Protein AF-A0A4V1M9E0-F1 (afdb_monomer_lite)

pLDDT: mean 76.16, std 13.03, range [47.25, 93.12]

Secondary structure (DSSP, 8-state):
-HHHHHHHHTTHHHHHHTT-S-HHHHHHHHHHHHH-HHHHHHHHHHHHHS--TTSTT-PPPPPPHHHHHHHHHHHHHHHHHHHHHHHHHHHHT----------SSSSHHHHHHHHHHHHHHHHHHHHHHHHHHH-

Organism: NCBI:txid2508721

Foldseek 3Di:
DPPLVVCVVVCVLLCQLVVNDDPVSNVVVVVVVVVDVVSVVVNVVSNVPPPPVQPVVPPDPPQDPVNVVVVVVVVVVVVVVVVVVVVVVVVVVPDPDDDDPDDDPPPCPVVVVVVVVVVVVVVVVVVVVVVVVVD

Structure (mmCIF, N/CA/C/O backbone):
data_AF-A0A4V1M9E0-F1
#
_entry.id   AF-A0A4V1M9E0-F1
#
loop_
_atom_site.group_PDB
_atom_site.id
_atom_site.type_symbol
_atom_site.label_atom_id
_atom_site.label_alt_id
_atom_site.label_comp_id
_atom_site.label_asym_id
_atom_site.label_entity_id
_atom_site.label_seq_id
_atom_site.pdbx_PDB_ins_code
_atom_site.Cartn_x
_atom_site.Cartn_y
_atom_site.Cartn_z
_atom_site.occupancy
_atom_site.B_iso_or_equiv
_atom_site.auth_seq_id
_atom_site.auth_comp_id
_atom_site.auth_asym_id
_atom_site.auth_atom_id
_atom_site.pdbx_PDB_model_num
ATOM 1 N N . MET A 1 1 ? -12.659 5.427 32.801 1.00 52.22 1 MET A N 1
ATOM 2 C CA . MET A 1 1 ? -11.343 5.520 32.139 1.00 52.22 1 MET A CA 1
ATOM 3 C C . MET A 1 1 ? -10.657 4.151 32.011 1.00 52.22 1 MET A C 1
ATOM 5 O O . MET A 1 1 ? -9.780 4.030 31.177 1.00 52.22 1 MET A O 1
ATOM 9 N N . ASP A 1 2 ? -11.107 3.087 32.696 1.00 66.25 2 ASP A N 1
ATOM 10 C CA . ASP A 1 2 ? -10.335 1.825 32.772 1.00 66.25 2 ASP A CA 1
ATOM 11 C C . ASP A 1 2 ? -10.546 0.795 31.647 1.00 66.25 2 ASP A C 1
ATOM 13 O O . ASP A 1 2 ? -9.710 -0.083 31.450 1.00 66.25 2 ASP A O 1
ATOM 17 N N . ARG A 1 3 ? -11.649 0.864 30.886 1.00 70.12 3 ARG A N 1
ATOM 18 C CA . ARG A 1 3 ? -11.936 -0.158 29.858 1.00 70.12 3 ARG A CA 1
ATOM 19 C C . ARG A 1 3 ? -11.031 -0.056 28.632 1.00 70.12 3 ARG A C 1
ATOM 21 O O . ARG A 1 3 ? -10.609 -1.087 28.133 1.00 70.12 3 ARG A O 1
ATOM 28 N N . LEU A 1 4 ? -10.716 1.152 28.163 1.00 75.56 4 LEU A N 1
ATOM 29 C CA . LEU A 1 4 ? -9.855 1.335 26.988 1.00 75.56 4 LEU A CA 1
ATOM 30 C C . LEU A 1 4 ? -8.449 0.779 27.251 1.00 75.56 4 LEU A C 1
ATOM 32 O O . LEU A 1 4 ? -7.959 -0.036 26.478 1.00 75.56 4 LEU A O 1
ATOM 36 N N . GLN A 1 5 ? -7.865 1.117 28.403 1.00 76.12 5 GLN A N 1
ATOM 37 C CA . GLN A 1 5 ? -6.551 0.617 28.805 1.00 76.12 5 GLN A CA 1
ATOM 38 C C . GLN A 1 5 ? -6.514 -0.910 28.925 1.00 76.12 5 GLN A C 1
ATOM 40 O O . GLN A 1 5 ? -5.534 -1.536 28.536 1.00 76.12 5 GLN A O 1
ATOM 45 N N . HIS A 1 6 ? -7.588 -1.523 29.432 1.00 81.69 6 HIS A N 1
ATOM 46 C CA . HIS A 1 6 ? -7.692 -2.979 29.481 1.00 81.69 6 HIS A CA 1
ATOM 47 C C . HIS A 1 6 ? -7.687 -3.591 28.076 1.00 81.69 6 HIS A C 1
ATOM 49 O O . HIS A 1 6 ? -7.036 -4.607 27.859 1.00 81.69 6 HIS A O 1
ATOM 55 N N . TYR A 1 7 ? -8.404 -2.993 27.124 1.00 75.94 7 TYR A N 1
ATOM 56 C CA . TYR A 1 7 ? -8.460 -3.501 25.754 1.00 75.94 7 TYR A CA 1
ATOM 57 C C . TYR A 1 7 ? -7.122 -3.358 25.026 1.00 75.94 7 TYR A C 1
ATOM 59 O O . TYR A 1 7 ? -6.689 -4.322 24.396 1.00 75.94 7 TYR A O 1
ATOM 67 N N . ILE A 1 8 ? -6.439 -2.223 25.206 1.00 74.44 8 ILE A N 1
ATOM 68 C CA . ILE A 1 8 ? -5.065 -2.011 24.730 1.00 74.44 8 ILE A CA 1
ATOM 69 C C . ILE A 1 8 ? -4.141 -3.091 25.315 1.00 74.44 8 ILE A C 1
ATOM 71 O O . ILE A 1 8 ? -3.496 -3.831 24.585 1.00 74.44 8 ILE A O 1
ATOM 75 N N . ASN A 1 9 ? -4.149 -3.274 26.638 1.00 76.69 9 ASN A N 1
ATOM 76 C CA . ASN A 1 9 ? -3.274 -4.249 27.298 1.00 76.69 9 ASN A CA 1
ATOM 77 C C . ASN A 1 9 ? -3.615 -5.712 26.961 1.00 76.69 9 ASN A C 1
ATOM 79 O O . ASN A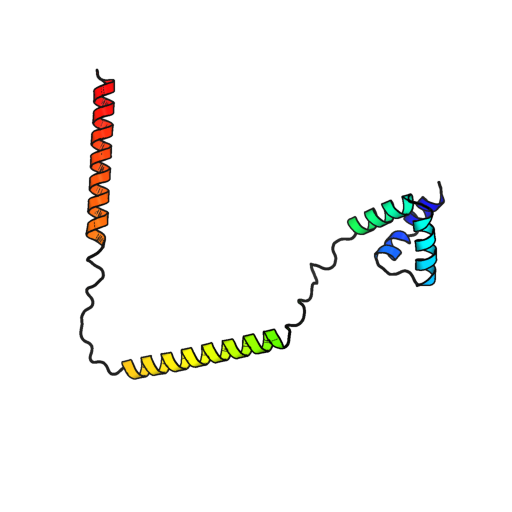 1 9 ? -2.770 -6.590 27.116 1.00 76.69 9 ASN A O 1
ATOM 83 N N . SER A 1 10 ? -4.853 -5.991 26.546 1.00 82.12 10 SER A N 1
ATOM 84 C CA . SER A 1 10 ? -5.308 -7.344 26.206 1.00 82.12 10 SER A CA 1
ATOM 85 C C . SER A 1 10 ? -4.916 -7.804 24.801 1.00 82.12 10 SER A C 1
ATOM 87 O O . SER A 1 10 ? -5.095 -8.980 24.489 1.00 82.12 10 SER A O 1
ATOM 89 N N . GLY A 1 11 ? -4.404 -6.911 23.948 1.00 81.50 11 GLY A N 1
ATOM 90 C CA . GLY A 1 11 ? -4.040 -7.247 22.570 1.00 81.50 11 GLY A CA 1
ATOM 91 C C . GLY A 1 11 ? -5.234 -7.389 21.613 1.00 81.50 11 GLY A C 1
ATOM 92 O O . GLY A 1 11 ? -5.077 -7.844 20.480 1.00 81.50 11 GLY A O 1
ATOM 93 N N . VAL A 1 12 ? -6.453 -7.069 22.065 1.00 87.19 12 VAL A N 1
ATOM 94 C CA . VAL A 1 12 ? -7.685 -7.240 21.273 1.00 87.19 12 VAL A CA 1
ATOM 95 C C . VAL A 1 12 ? -7.718 -6.274 20.087 1.00 87.19 12 VAL A C 1
ATOM 97 O O . VAL A 1 12 ? -8.240 -6.621 19.030 1.00 87.19 12 VAL A O 1
ATOM 100 N N . ILE A 1 13 ? -7.128 -5.085 20.238 1.00 86.88 13 ILE A N 1
ATOM 101 C CA . ILE A 1 13 ? -7.056 -4.069 19.181 1.00 86.88 13 ILE A CA 1
ATOM 102 C C . ILE A 1 13 ? -6.183 -4.579 18.028 1.00 86.88 13 ILE A C 1
ATOM 104 O O . ILE A 1 13 ? -6.576 -4.516 16.867 1.00 86.88 13 ILE A O 1
ATOM 108 N N . GLU A 1 14 ? -5.037 -5.166 18.344 1.00 87.44 14 GLU A N 1
ATOM 109 C CA . GLU A 1 14 ? -4.090 -5.738 17.394 1.00 87.44 14 GLU A CA 1
ATOM 110 C C . GLU A 1 14 ? -4.681 -6.969 16.705 1.00 87.44 14 GLU A C 1
ATOM 112 O O . GLU A 1 14 ? -4.591 -7.101 15.486 1.00 87.44 14 GLU A O 1
ATOM 117 N N . GLN A 1 15 ? -5.353 -7.844 17.461 1.00 87.94 15 GLN A N 1
ATOM 118 C CA . GLN A 1 15 ? -6.066 -8.994 16.897 1.00 87.94 15 GLN A CA 1
ATOM 119 C C . GLN A 1 15 ? -7.192 -8.566 15.954 1.00 87.94 15 GLN A C 1
ATOM 121 O O . GLN A 1 15 ? -7.390 -9.201 14.918 1.00 87.94 15 GLN A O 1
ATOM 126 N N . TYR A 1 16 ? -7.913 -7.491 16.283 1.00 89.12 16 TYR A N 1
ATOM 127 C CA . TYR A 1 16 ? -8.939 -6.924 15.412 1.00 89.12 16 TYR A CA 1
ATOM 128 C C . TYR A 1 16 ? -8.334 -6.411 14.104 1.00 89.12 16 TYR A C 1
ATOM 130 O O . TYR A 1 16 ? -8.826 -6.756 13.030 1.00 89.12 16 TYR A O 1
ATOM 138 N N . VAL A 1 17 ? -7.242 -5.642 14.173 1.00 87.62 17 VAL A N 1
ATOM 139 C CA . VAL A 1 17 ? -6.585 -5.099 12.974 1.00 87.62 17 VAL A CA 1
ATOM 140 C C . VAL A 1 17 ? -5.999 -6.205 12.092 1.00 87.62 17 VAL A C 1
ATOM 142 O O . VAL A 1 17 ? -6.094 -6.131 10.870 1.00 87.62 17 VAL A O 1
ATOM 145 N N . LEU A 1 18 ? -5.445 -7.254 12.697 1.00 85.31 18 LEU A N 1
ATOM 146 C CA . LEU A 1 18 ? -4.917 -8.418 11.983 1.00 85.31 18 LEU A CA 1
ATOM 147 C C . LEU A 1 18 ? -6.009 -9.367 11.455 1.00 85.31 18 LEU A C 1
ATOM 149 O O . LEU A 1 18 ? -5.686 -10.344 10.783 1.00 85.31 18 LEU A O 1
ATOM 153 N N . GLY A 1 19 ? -7.288 -9.117 11.759 1.00 86.25 19 GLY A N 1
ATOM 154 C CA . GLY A 1 19 ? -8.395 -9.983 11.347 1.00 86.25 19 GLY A CA 1
ATOM 155 C C . GLY A 1 19 ? -8.396 -11.356 12.029 1.00 86.25 19 GLY A C 1
ATOM 156 O O . GLY A 1 19 ? -8.891 -12.323 11.457 1.00 86.25 19 GLY A O 1
ATOM 157 N N . LEU A 1 20 ? -7.828 -11.453 13.234 1.00 88.00 20 LEU A N 1
ATOM 158 C CA . LEU A 1 20 ? -7.689 -12.698 14.003 1.00 88.00 20 LEU A CA 1
ATOM 159 C C . LEU A 1 20 ? -8.838 -12.939 14.991 1.00 88.00 20 LEU A C 1
ATOM 161 O O . LEU A 1 20 ? -8.923 -14.017 15.580 1.00 88.00 20 LEU A O 1
ATOM 165 N N . LEU A 1 21 ? -9.709 -11.947 15.196 1.00 89.81 21 LEU A N 1
ATOM 166 C CA . LEU A 1 21 ? -10.904 -12.114 16.020 1.00 89.81 21 LEU A CA 1
ATOM 167 C C . LEU A 1 21 ? -11.918 -13.030 15.335 1.00 89.81 21 LEU A C 1
ATOM 169 O O . LEU A 1 21 ? -12.104 -12.983 14.120 1.00 89.81 21 LEU A O 1
ATOM 173 N N . ASN A 1 22 ? -12.616 -13.830 16.137 1.00 90.00 22 ASN A N 1
ATOM 174 C CA . ASN A 1 22 ? -13.770 -14.582 15.653 1.00 90.00 22 ASN A CA 1
ATOM 175 C C . ASN A 1 22 ? -14.977 -13.654 15.412 1.00 90.00 22 ASN A C 1
ATOM 177 O O . ASN A 1 22 ? -15.020 -12.529 15.914 1.00 90.00 22 ASN A O 1
ATOM 181 N N . ASP A 1 23 ? -15.973 -14.134 14.663 1.00 90.69 23 ASP A N 1
ATOM 182 C CA . ASP A 1 23 ? -17.115 -13.316 14.223 1.00 90.69 23 ASP A CA 1
ATOM 183 C C . ASP A 1 23 ? -17.870 -12.657 15.391 1.00 90.69 23 ASP A C 1
ATOM 185 O O . ASP A 1 23 ? -18.222 -11.479 15.325 1.00 90.69 23 ASP A O 1
ATOM 189 N N . ASN A 1 24 ? -18.044 -13.383 16.499 1.00 89.25 24 ASN A N 1
ATOM 190 C CA . ASN A 1 24 ? -18.732 -12.875 17.687 1.00 89.25 24 ASN A CA 1
ATOM 191 C C . ASN A 1 24 ? -17.938 -11.758 18.388 1.00 89.25 24 ASN A C 1
ATOM 193 O O . ASN A 1 24 ? -18.503 -10.722 18.732 1.00 89.25 24 ASN A O 1
ATOM 197 N N . GLN A 1 25 ? -16.627 -11.943 18.581 1.00 87.19 25 GLN A N 1
ATOM 198 C CA . GLN A 1 25 ? -15.751 -10.933 19.189 1.00 87.19 25 GLN A CA 1
ATOM 199 C C . GLN A 1 25 ? -15.619 -9.698 18.306 1.00 87.19 25 GLN A C 1
ATOM 201 O O . GLN A 1 25 ? -15.586 -8.576 18.805 1.00 87.19 25 GLN A O 1
ATOM 206 N N . LYS A 1 26 ? -15.557 -9.902 16.989 1.00 90.56 26 LYS A N 1
ATOM 207 C CA . LYS A 1 26 ? -15.511 -8.818 16.017 1.00 90.56 26 LYS A CA 1
ATOM 208 C C . LYS A 1 26 ? -16.765 -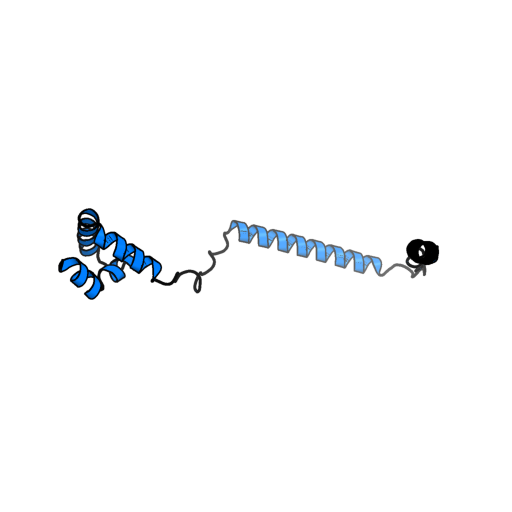7.952 16.114 1.00 90.56 26 LYS A C 1
ATOM 210 O O . LYS A 1 26 ? -16.641 -6.738 16.220 1.00 90.56 26 LYS A O 1
ATOM 215 N N . GLN A 1 27 ? -17.946 -8.566 16.148 1.00 90.88 27 GLN A N 1
ATOM 216 C CA . GLN A 1 27 ? -19.206 -7.835 16.263 1.00 90.88 27 GLN A CA 1
ATOM 217 C C . GLN A 1 27 ? -19.299 -7.047 17.582 1.00 90.88 27 GLN A C 1
ATOM 219 O O . GLN A 1 27 ? -19.662 -5.871 17.574 1.00 90.88 27 GLN A O 1
ATOM 224 N N . GLU A 1 28 ? -18.909 -7.651 18.709 1.00 88.44 28 GLU A N 1
ATOM 225 C CA . GLU A 1 28 ? -18.867 -6.962 20.008 1.00 88.44 28 GLU A CA 1
ATOM 226 C C . GLU A 1 28 ? -17.898 -5.766 19.990 1.00 88.44 28 GLU A C 1
ATOM 228 O O . GLU A 1 28 ? -18.209 -4.682 20.493 1.00 88.44 28 GLU A O 1
ATOM 233 N N . PHE A 1 29 ? -16.731 -5.933 19.365 1.00 88.06 29 PHE A N 1
ATOM 234 C CA . PHE A 1 29 ? -15.735 -4.875 19.254 1.00 88.06 29 PHE A CA 1
ATOM 235 C C . PHE A 1 29 ? -16.169 -3.747 18.303 1.00 88.06 29 PHE A C 1
ATOM 237 O O . PHE A 1 29 ? -15.938 -2.572 18.587 1.00 88.06 29 PHE A O 1
ATOM 244 N N . GLU A 1 30 ? -16.872 -4.063 17.216 1.00 89.50 30 GLU A N 1
ATOM 245 C CA . GLU A 1 30 ? -17.469 -3.069 16.315 1.00 89.50 30 GLU A CA 1
ATOM 246 C C . GLU A 1 30 ? -18.556 -2.233 17.011 1.00 89.50 30 GLU A C 1
ATOM 248 O O . GLU A 1 30 ? -18.609 -1.010 16.843 1.00 89.50 30 GLU A O 1
ATOM 253 N N . GLU A 1 31 ? -19.377 -2.847 17.868 1.00 88.56 31 GLU A N 1
ATOM 254 C CA . GLU A 1 31 ? -20.328 -2.111 18.708 1.00 88.56 31 GLU A CA 1
ATOM 255 C C . GLU A 1 31 ? -19.627 -1.174 19.705 1.00 88.56 31 GLU A C 1
ATOM 257 O O . GLU A 1 31 ? -20.101 -0.061 19.963 1.00 88.56 31 GLU A O 1
ATOM 262 N N . LEU A 1 32 ? -18.482 -1.591 20.253 1.00 85.12 32 LEU A N 1
ATOM 263 C CA . LEU A 1 32 ? -17.653 -0.754 21.125 1.00 85.12 32 LEU A CA 1
ATOM 264 C C . LEU A 1 32 ? -17.038 0.429 20.365 1.00 85.12 32 LEU A C 1
ATOM 266 O O . LEU A 1 32 ? -17.057 1.553 20.877 1.00 85.12 32 LEU A O 1
ATOM 270 N N . LEU A 1 33 ? -16.574 0.208 19.132 1.00 86.75 33 LEU A N 1
ATOM 271 C CA . LEU A 1 33 ? -16.047 1.253 18.248 1.00 86.75 33 LEU A CA 1
ATOM 272 C C . LEU A 1 33 ? -17.100 2.315 17.903 1.00 86.75 33 LEU A C 1
ATOM 274 O O . LEU A 1 33 ? -16.781 3.503 17.853 1.00 86.75 33 LEU A O 1
ATOM 278 N N . LEU A 1 34 ? -18.360 1.912 17.708 1.00 86.25 34 LEU A N 1
ATOM 279 C CA . LEU A 1 34 ? -19.475 2.834 17.458 1.00 86.25 34 LEU A CA 1
ATOM 280 C C . LEU A 1 34 ? -19.789 3.725 18.667 1.00 86.25 34 LEU A C 1
ATOM 282 O O . LEU A 1 34 ? -20.205 4.872 18.504 1.00 86.25 34 LEU A O 1
ATOM 286 N N . ARG A 1 35 ? -19.611 3.202 19.884 1.00 84.75 35 ARG A N 1
ATOM 287 C CA . ARG A 1 35 ? -19.968 3.900 21.129 1.00 84.75 35 ARG A CA 1
ATOM 288 C C . ARG A 1 35 ? 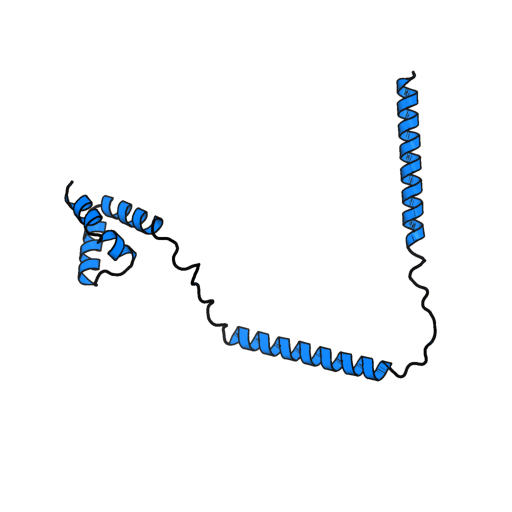-18.843 4.756 21.696 1.00 84.75 35 ARG A C 1
ATOM 290 O O . ARG A 1 35 ? -19.126 5.672 22.467 1.00 84.75 35 ARG A O 1
ATOM 297 N N . SER A 1 36 ? -17.585 4.455 21.375 1.00 81.69 36 SER A N 1
ATOM 298 C CA . SER A 1 36 ? -16.436 5.120 21.985 1.00 81.69 36 SER A CA 1
ATOM 299 C C . SER A 1 36 ? -15.383 5.518 20.945 1.00 81.69 36 SER A C 1
ATOM 301 O O . SER A 1 36 ? -14.650 4.661 20.449 1.00 81.69 36 SER A O 1
ATOM 303 N N . PRO A 1 37 ? -15.243 6.824 20.644 1.00 79.06 37 PRO A N 1
ATOM 304 C CA . PRO A 1 37 ? -14.304 7.291 19.625 1.00 79.06 37 PRO A CA 1
ATOM 305 C C . PRO A 1 37 ? -12.834 7.013 19.978 1.00 79.06 37 PRO A C 1
ATOM 307 O O . PRO A 1 37 ? -12.026 6.867 19.068 1.00 79.06 37 PRO A O 1
ATOM 310 N N . GLY A 1 38 ? -12.487 6.864 21.265 1.00 82.94 38 GLY A N 1
ATOM 311 C CA . GLY A 1 38 ? -11.112 6.572 21.696 1.00 82.94 38 GLY A CA 1
ATOM 312 C C . GLY A 1 38 ? -10.584 5.218 21.207 1.00 82.94 38 GLY A C 1
ATOM 313 O O . GLY A 1 38 ? -9.408 5.094 20.892 1.00 82.94 38 GLY A O 1
ATOM 314 N N . PHE A 1 39 ? -11.455 4.219 21.038 1.00 83.44 39 PHE A N 1
ATOM 315 C CA . PHE A 1 39 ? -11.054 2.934 20.454 1.00 83.44 39 PHE A CA 1
ATOM 316 C C . PHE A 1 39 ? -10.709 3.056 18.968 1.00 83.44 39 PHE A C 1
ATOM 318 O O . PHE A 1 39 ? -9.872 2.316 18.462 1.00 83.44 39 PHE A O 1
ATOM 325 N N . ARG A 1 40 ? -11.341 3.996 18.260 1.00 84.31 40 ARG A N 1
ATOM 326 C CA . ARG A 1 40 ? -11.093 4.220 16.834 1.00 84.31 40 ARG A CA 1
ATOM 327 C C . ARG A 1 40 ? -9.706 4.798 16.588 1.00 84.31 40 ARG A C 1
ATOM 329 O O . ARG A 1 40 ? -9.063 4.430 15.611 1.00 84.31 40 ARG A O 1
ATOM 336 N N . GLU A 1 41 ? -9.273 5.698 17.463 1.00 86.31 41 GLU A N 1
ATOM 337 C CA . GLU A 1 41 ? -7.944 6.300 17.409 1.00 86.31 41 GLU A CA 1
ATOM 338 C C . GLU A 1 41 ? -6.861 5.243 17.649 1.00 86.31 41 GLU A C 1
ATOM 340 O O . GLU A 1 41 ? -5.950 5.117 16.839 1.00 86.31 41 GLU A O 1
ATOM 345 N N . GLU A 1 42 ? -7.032 4.388 18.659 1.00 85.38 42 GLU A N 1
ATOM 346 C CA . GLU A 1 42 ? -6.108 3.278 18.927 1.00 85.38 42 GLU A CA 1
ATOM 347 C C . GLU A 1 42 ? -6.064 2.246 17.794 1.00 85.38 42 GLU A C 1
ATOM 349 O O . GLU A 1 42 ? -4.992 1.794 17.401 1.00 85.38 42 GLU A O 1
ATOM 354 N N . VAL A 1 43 ? -7.211 1.913 17.191 1.00 87.75 43 VAL A N 1
ATOM 355 C CA . VAL A 1 43 ? -7.261 1.042 16.003 1.00 87.75 43 VAL A CA 1
ATOM 356 C C . VAL A 1 43 ? -6.487 1.648 14.826 1.00 87.75 43 VAL A C 1
ATOM 358 O O . VAL A 1 43 ? -5.809 0.921 14.099 1.00 87.75 43 VAL A O 1
ATOM 361 N N . LEU A 1 44 ? -6.572 2.966 14.626 1.00 86.62 44 LEU A N 1
ATOM 362 C CA . LEU A 1 44 ? -5.821 3.665 13.582 1.00 86.62 44 LEU A CA 1
ATOM 363 C C . LEU A 1 44 ? -4.313 3.636 13.872 1.00 86.62 44 LEU A C 1
ATOM 365 O O . LEU A 1 44 ? -3.519 3.372 12.971 1.00 86.62 44 LEU A O 1
ATOM 369 N N . MET A 1 45 ? -3.919 3.872 15.125 1.00 85.81 45 MET A N 1
ATOM 370 C CA . MET A 1 45 ? -2.517 3.812 15.546 1.00 85.81 45 MET A CA 1
ATOM 371 C C . MET A 1 45 ? -1.944 2.405 15.377 1.00 85.81 45 MET A C 1
ATOM 373 O O . MET A 1 45 ? -0.857 2.250 14.826 1.00 85.81 45 MET A O 1
ATOM 377 N N . ALA A 1 46 ? -2.702 1.374 15.753 1.00 84.62 46 ALA A N 1
ATOM 378 C CA . ALA A 1 46 ? -2.316 -0.016 15.543 1.00 84.62 46 ALA A CA 1
ATOM 379 C C . ALA A 1 46 ? -2.132 -0.344 14.048 1.00 84.62 46 ALA A C 1
ATOM 381 O O . ALA A 1 46 ? -1.139 -0.968 13.685 1.00 84.62 46 ALA A O 1
ATOM 382 N N . GLN A 1 47 ? -3.021 0.133 13.165 1.00 83.25 47 GLN A N 1
ATOM 383 C CA . GLN A 1 47 ? -2.873 -0.017 11.707 1.00 83.25 47 GLN A CA 1
ATOM 384 C C . GLN A 1 47 ? -1.620 0.666 11.148 1.00 83.25 47 GLN A C 1
ATOM 386 O O . GLN A 1 47 ? -1.000 0.134 10.234 1.00 83.25 47 GLN A O 1
ATOM 391 N N . LEU A 1 48 ? -1.254 1.834 11.681 1.00 80.75 48 LEU A N 1
ATOM 392 C CA . LEU A 1 48 ? -0.066 2.585 11.261 1.00 80.75 48 LEU A CA 1
ATOM 393 C C . LEU A 1 48 ? 1.241 1.944 11.745 1.00 80.75 48 LEU A C 1
ATOM 395 O O . LEU A 1 48 ? 2.261 2.043 11.066 1.00 80.75 48 LEU A O 1
ATOM 399 N N . LEU A 1 49 ? 1.220 1.330 12.930 1.00 80.62 49 LEU A N 1
ATOM 400 C CA . LEU A 1 49 ? 2.370 0.642 13.522 1.00 80.62 49 LEU A CA 1
ATOM 401 C C . LEU A 1 49 ? 2.606 -0.740 12.917 1.00 80.62 49 LEU A C 1
ATOM 403 O O . LEU A 1 49 ? 3.736 -1.232 12.935 1.00 80.62 49 LEU A O 1
ATOM 407 N N . LEU A 1 50 ? 1.556 -1.368 12.389 1.00 71.06 50 LEU A N 1
ATOM 408 C CA . LEU A 1 50 ? 1.700 -2.584 11.612 1.00 71.06 50 LEU A CA 1
ATOM 409 C C . LEU A 1 50 ? 2.522 -2.258 10.361 1.00 71.06 50 LEU A C 1
ATOM 411 O O . LEU A 1 50 ? 2.125 -1.396 9.572 1.00 71.06 50 LEU A O 1
ATOM 415 N N . PRO A 1 51 ? 3.680 -2.917 10.167 1.00 64.56 51 PRO A N 1
ATOM 416 C CA . PRO A 1 51 ? 4.443 -2.728 8.948 1.00 64.56 51 PRO A CA 1
ATOM 417 C C . PRO A 1 51 ? 3.523 -3.042 7.761 1.00 64.56 51 PRO A C 1
ATOM 419 O O . PRO A 1 51 ? 2.677 -3.935 7.887 1.00 64.56 51 PRO A O 1
ATOM 422 N N . PRO A 1 52 ? 3.664 -2.355 6.613 1.00 61.69 52 PRO A N 1
ATOM 423 C CA . PRO A 1 52 ? 2.997 -2.745 5.377 1.00 61.69 52 PRO A CA 1
ATOM 424 C C . PRO A 1 52 ? 3.531 -4.125 4.962 1.00 61.69 52 PRO A C 1
ATOM 426 O O . PRO A 1 52 ? 4.425 -4.257 4.135 1.00 61.69 52 PRO A O 1
ATOM 429 N N . GLY A 1 53 ? 3.015 -5.178 5.595 1.00 55.53 53 GLY A N 1
ATOM 430 C CA . GLY A 1 53 ? 3.512 -6.550 5.527 1.00 55.53 53 GLY A CA 1
ATOM 431 C C . GLY A 1 53 ? 3.220 -7.245 4.202 1.00 55.53 53 GLY A C 1
ATOM 432 O O . GLY A 1 53 ? 3.359 -8.458 4.113 1.00 55.53 53 GLY A O 1
ATOM 433 N N . ALA A 1 54 ? 2.793 -6.500 3.185 1.00 54.38 54 ALA A N 1
ATOM 434 C CA . ALA A 1 54 ? 2.402 -7.044 1.895 1.00 54.38 54 ALA A CA 1
ATOM 435 C C . ALA A 1 54 ? 3.446 -6.807 0.800 1.00 54.38 54 ALA A C 1
ATOM 437 O O . ALA A 1 54 ? 3.493 -7.590 -0.139 1.00 54.38 54 ALA A O 1
ATOM 438 N N . THR A 1 55 ? 4.302 -5.786 0.906 1.00 54.16 55 THR A N 1
ATOM 439 C CA . THR A 1 55 ? 5.161 -5.407 -0.229 1.00 54.16 55 THR A CA 1
ATOM 440 C C . THR A 1 55 ? 6.400 -6.292 -0.364 1.00 54.16 55 THR A C 1
ATOM 442 O O . THR A 1 55 ? 6.871 -6.537 -1.468 1.00 54.16 55 THR A O 1
ATOM 445 N N . GLU A 1 56 ? 6.939 -6.801 0.747 1.00 58.19 56 GLU A N 1
ATOM 446 C CA . GLU A 1 56 ? 8.169 -7.613 0.728 1.00 58.19 56 GLU A CA 1
ATOM 447 C C . GLU A 1 56 ? 7.933 -9.058 0.246 1.00 58.19 56 GLU A C 1
ATOM 449 O O . GLU A 1 56 ? 8.856 -9.718 -0.226 1.00 58.19 56 GLU A O 1
ATOM 454 N N . TRP A 1 57 ? 6.683 -9.528 0.314 1.00 57.78 57 TRP A N 1
ATOM 455 C CA . TRP A 1 57 ? 6.252 -10.875 -0.085 1.00 57.78 57 TRP A CA 1
ATOM 456 C C . TRP A 1 57 ? 5.176 -10.838 -1.168 1.00 57.78 57 TRP A C 1
ATOM 458 O O . TRP A 1 57 ? 4.439 -11.810 -1.343 1.00 57.78 57 TRP A O 1
ATOM 468 N N . GLU A 1 58 ? 5.059 -9.711 -1.871 1.00 59.94 58 GLU A N 1
ATOM 469 C CA . GLU A 1 58 ? 4.080 -9.532 -2.931 1.00 59.94 58 GLU A CA 1
ATOM 470 C C . GLU A 1 58 ? 4.422 -10.507 -4.063 1.00 59.94 58 GLU A C 1
ATOM 472 O O . GLU A 1 58 ? 5.334 -10.295 -4.864 1.00 59.94 58 GLU A O 1
ATOM 477 N N . ILE A 1 59 ? 3.727 -11.646 -4.088 1.00 70.00 59 ILE A N 1
ATOM 478 C CA . ILE A 1 59 ? 3.798 -12.573 -5.210 1.00 70.00 59 ILE A CA 1
ATOM 479 C C . ILE A 1 59 ? 3.150 -11.821 -6.371 1.00 70.00 59 ILE A C 1
ATOM 481 O O . ILE A 1 59 ? 1.963 -11.492 -6.269 1.00 70.00 59 ILE A O 1
ATOM 485 N N . PRO A 1 60 ? 3.892 -11.516 -7.453 1.00 69.75 60 PRO A N 1
ATOM 486 C CA . PRO A 1 60 ? 3.311 -10.810 -8.578 1.00 69.75 60 PRO A CA 1
ATOM 487 C C . PRO A 1 60 ? 2.091 -11.597 -9.064 1.00 69.75 60 PRO A C 1
ATOM 489 O O . PRO A 1 60 ? 2.152 -12.835 -9.115 1.00 69.75 60 PRO A O 1
ATOM 492 N N . PRO A 1 61 ? 0.977 -10.915 -9.388 1.00 70.44 61 PRO A N 1
ATOM 493 C CA . PRO A 1 61 ? -0.213 -11.596 -9.860 1.00 70.44 61 PRO A CA 1
ATOM 494 C C . PRO A 1 61 ? 0.166 -12.486 -11.050 1.00 70.44 61 PRO A C 1
ATOM 496 O O . PRO A 1 61 ? 0.989 -12.084 -11.882 1.00 70.44 61 PRO A O 1
ATOM 499 N N . PRO A 1 62 ? -0.373 -13.715 -11.126 1.00 76.44 62 PRO A N 1
ATOM 500 C CA . PRO A 1 62 ? -0.073 -14.604 -12.234 1.00 76.44 62 PRO A CA 1
ATOM 501 C C . PRO A 1 62 ? -0.421 -13.895 -13.543 1.00 76.44 62 PRO A C 1
ATOM 503 O O . PRO A 1 62 ? -1.507 -13.329 -13.679 1.00 76.44 62 PRO A O 1
ATOM 506 N N . ILE A 1 63 ? 0.527 -13.923 -14.481 1.00 75.81 63 ILE A N 1
ATOM 507 C CA . ILE A 1 63 ? 0.395 -13.332 -15.815 1.00 75.81 63 ILE A CA 1
ATOM 508 C C . ILE A 1 63 ? -0.941 -13.788 -16.406 1.00 75.81 63 ILE A C 1
ATOM 510 O O . ILE A 1 63 ? -1.229 -14.990 -16.431 1.00 75.81 63 ILE A O 1
ATOM 514 N N . SER A 1 64 ? -1.766 -12.843 -16.857 1.00 78.00 64 SER A N 1
ATOM 515 C CA . SER A 1 64 ? -3.061 -13.183 -17.441 1.00 78.00 64 SER A CA 1
ATOM 516 C C . SER A 1 64 ? -2.865 -14.030 -18.705 1.00 78.00 64 SER A C 1
ATOM 518 O O . SER A 1 64 ? -1.845 -13.935 -19.395 1.00 78.00 64 SER A O 1
ATOM 520 N N . PHE A 1 65 ? -3.849 -14.866 -19.050 1.00 68.19 65 PHE A N 1
ATOM 521 C CA . PHE A 1 65 ? -3.804 -15.638 -20.300 1.00 68.19 65 PHE A CA 1
ATOM 522 C C . PHE A 1 65 ? -3.619 -14.738 -21.537 1.00 68.19 65 PHE A C 1
ATOM 524 O O . PHE A 1 65 ? -2.980 -15.147 -22.506 1.00 68.19 65 PHE A O 1
ATOM 531 N N . GLU A 1 66 ? -4.125 -13.503 -21.491 1.00 73.75 66 GLU A N 1
ATOM 532 C CA . GLU A 1 66 ? -3.962 -12.504 -22.552 1.00 73.75 66 GLU A CA 1
ATOM 533 C C . GLU A 1 66 ? -2.513 -12.010 -22.666 1.00 73.75 66 GLU A C 1
ATOM 535 O O . GLU A 1 66 ? -1.965 -11.989 -23.769 1.00 73.75 66 GLU A O 1
ATOM 540 N N . GLU A 1 67 ? -1.847 -11.700 -21.549 1.00 75.12 67 GLU A N 1
ATOM 541 C CA . GLU A 1 67 ? -0.420 -11.342 -21.557 1.00 75.12 67 GLU A CA 1
ATOM 542 C C . GLU A 1 67 ? 0.466 -12.510 -21.999 1.00 75.12 67 GLU A C 1
ATOM 544 O O . GLU A 1 67 ? 1.465 -12.308 -22.697 1.00 75.12 67 GLU A O 1
ATOM 549 N N . LEU A 1 68 ? 0.102 -13.742 -21.633 1.00 77.12 68 LEU A N 1
ATOM 550 C CA . LEU A 1 68 ? 0.829 -14.936 -22.055 1.00 77.12 68 LEU A CA 1
ATOM 551 C C . LEU A 1 68 ? 0.751 -15.124 -23.579 1.00 77.12 68 LEU A C 1
ATOM 553 O O . LEU A 1 68 ? 1.769 -15.390 -24.223 1.00 77.12 68 LEU A O 1
ATOM 557 N N . ASN A 1 69 ? -0.435 -14.934 -24.167 1.00 76.25 69 ASN A N 1
ATOM 558 C CA . ASN A 1 69 ? -0.626 -14.993 -25.616 1.00 76.25 69 ASN A CA 1
ATOM 559 C C . ASN A 1 69 ? 0.128 -13.873 -26.332 1.00 76.25 69 ASN A C 1
ATOM 561 O O . ASN A 1 69 ? 0.865 -14.153 -27.277 1.00 76.25 69 ASN A O 1
ATOM 565 N N . TYR A 1 70 ? 0.045 -12.638 -25.836 1.00 77.38 70 TYR A N 1
ATOM 566 C CA . TYR A 1 70 ? 0.784 -11.510 -26.405 1.00 77.38 70 TYR A CA 1
ATOM 567 C C . TYR A 1 70 ? 2.304 -11.749 -26.391 1.00 77.38 70 TYR A C 1
ATOM 569 O O . TYR A 1 70 ? 3.008 -11.496 -27.376 1.00 77.38 70 TYR A O 1
ATOM 577 N N . LYS A 1 71 ? 2.832 -12.311 -25.297 1.00 77.88 71 LYS A N 1
ATOM 578 C CA . LYS A 1 71 ? 4.254 -12.665 -25.172 1.00 77.88 71 LYS A CA 1
ATOM 579 C C . LYS A 1 71 ? 4.664 -13.795 -26.124 1.00 77.88 71 LYS A C 1
ATOM 581 O O . LYS A 1 71 ? 5.761 -13.771 -26.680 1.00 77.88 71 LYS A O 1
ATOM 586 N N . ASN A 1 72 ? 3.790 -14.771 -26.352 1.00 80.88 72 ASN A N 1
ATOM 587 C CA . ASN A 1 72 ? 4.046 -15.858 -27.297 1.00 80.88 72 ASN A CA 1
ATOM 588 C C . ASN A 1 72 ? 4.013 -15.378 -28.756 1.00 80.88 72 ASN A C 1
ATOM 590 O O . ASN A 1 72 ? 4.902 -15.727 -29.535 1.00 80.88 72 ASN A O 1
ATOM 594 N N . GLU A 1 73 ? 3.050 -14.530 -29.119 1.00 81.38 73 GLU A N 1
ATOM 595 C CA . GLU A 1 73 ? 2.950 -13.944 -30.461 1.00 81.38 73 GLU A CA 1
ATOM 596 C C . GLU A 1 73 ? 4.161 -13.067 -30.792 1.00 81.38 73 GLU A C 1
ATOM 598 O O . GLU A 1 73 ? 4.763 -13.197 -31.862 1.00 81.38 73 GLU A O 1
ATOM 603 N N . THR A 1 74 ? 4.579 -12.216 -29.854 1.00 81.38 74 THR A N 1
ATOM 604 C CA . THR A 1 74 ? 5.762 -11.359 -30.025 1.00 81.38 74 THR A CA 1
ATOM 605 C C . THR A 1 74 ? 7.048 -12.174 -30.175 1.00 81.38 74 THR A C 1
ATOM 607 O O . THR A 1 74 ? 7.851 -11.887 -31.068 1.00 81.38 74 THR A O 1
ATOM 610 N N . ASN A 1 75 ? 7.222 -13.241 -29.390 1.00 84.44 75 ASN A N 1
ATOM 611 C CA . ASN A 1 75 ? 8.362 -14.152 -29.528 1.00 84.44 75 ASN A CA 1
ATOM 612 C C . ASN A 1 75 ? 8.397 -14.850 -30.897 1.00 84.44 75 ASN A C 1
ATOM 614 O O . ASN A 1 75 ? 9.460 -14.947 -31.517 1.00 84.44 75 ASN A O 1
ATOM 618 N N . GLU A 1 76 ? 7.248 -15.288 -31.412 1.00 82.38 76 GLU A N 1
ATOM 619 C CA . GLU A 1 76 ? 7.153 -15.891 -32.745 1.00 82.38 76 GLU A CA 1
ATOM 620 C C . GLU A 1 76 ? 7.476 -14.886 -33.864 1.00 82.38 76 GLU A C 1
ATOM 622 O O . GLU A 1 76 ? 8.181 -15.221 -34.821 1.00 82.38 76 GLU A O 1
ATOM 627 N N . LEU A 1 77 ? 7.052 -13.625 -33.735 1.00 84.38 77 LEU A N 1
ATOM 628 C CA . LEU A 1 77 ? 7.411 -12.565 -34.686 1.00 84.38 77 LEU A CA 1
ATOM 629 C C . LEU A 1 77 ? 8.920 -12.282 -34.697 1.00 84.38 77 LEU A C 1
ATOM 631 O O . LEU A 1 77 ? 9.514 -12.166 -35.775 1.00 84.38 77 LEU A O 1
ATOM 635 N N . ILE A 1 78 ? 9.555 -12.223 -33.522 1.00 81.81 78 ILE A N 1
ATOM 636 C CA . ILE A 1 78 ? 11.010 -12.046 -33.397 1.00 81.81 78 ILE A CA 1
ATOM 637 C C . ILE A 1 78 ? 11.740 -13.230 -34.040 1.00 81.81 78 ILE A C 1
ATOM 639 O O . ILE A 1 78 ? 12.656 -13.040 -34.843 1.00 81.81 78 ILE A O 1
ATOM 643 N N . ARG A 1 79 ? 11.296 -14.459 -33.763 1.00 82.75 79 ARG A N 1
ATOM 644 C CA . ARG A 1 79 ? 11.877 -15.675 -34.341 1.00 82.75 79 ARG A CA 1
ATOM 645 C C . ARG A 1 79 ? 11.785 -15.689 -35.868 1.00 82.75 79 ARG A C 1
ATOM 647 O O . ARG A 1 79 ? 12.766 -16.017 -36.537 1.00 82.75 79 ARG A O 1
ATOM 654 N N . ARG A 1 80 ? 10.641 -15.289 -36.434 1.00 81.06 80 ARG A N 1
ATOM 655 C CA . ARG A 1 80 ? 10.445 -15.175 -37.891 1.00 81.06 80 ARG A CA 1
ATOM 656 C C . ARG A 1 80 ? 11.347 -14.114 -38.515 1.00 81.06 80 ARG A C 1
ATOM 658 O O . ARG A 1 80 ? 11.929 -14.367 -39.570 1.00 81.06 80 ARG A O 1
ATOM 665 N N . ARG A 1 81 ? 11.493 -12.954 -37.868 1.00 82.56 81 ARG A N 1
ATOM 666 C CA . ARG A 1 81 ? 12.391 -11.882 -38.325 1.00 82.56 81 ARG A CA 1
ATOM 667 C C . ARG A 1 81 ? 13.843 -12.357 -38.353 1.00 82.56 81 ARG A C 1
ATOM 669 O O .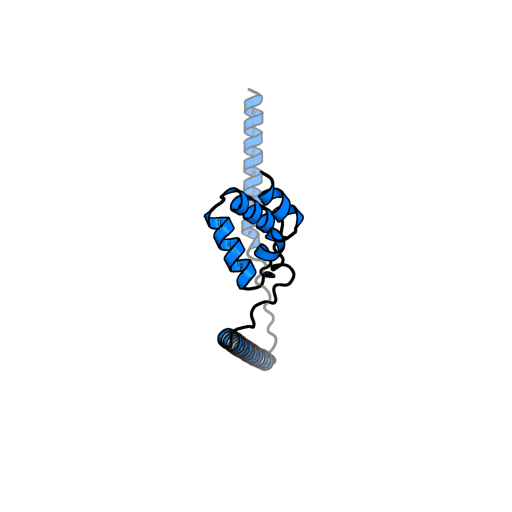 ARG A 1 81 ? 14.503 -12.213 -39.377 1.00 82.56 81 ARG A O 1
ATOM 676 N N . ASN A 1 82 ? 14.301 -13.000 -37.281 1.00 83.12 82 ASN A N 1
ATOM 677 C CA . ASN A 1 82 ? 15.666 -13.520 -37.185 1.00 83.12 82 ASN A CA 1
ATOM 678 C C . ASN A 1 82 ? 15.935 -14.615 -38.230 1.00 83.12 82 ASN A C 1
ATOM 680 O O . ASN A 1 82 ? 16.999 -14.644 -38.843 1.00 83.12 82 ASN A O 1
ATOM 684 N N . ALA A 1 83 ? 14.955 -15.487 -38.488 1.00 79.81 83 ALA A N 1
ATOM 685 C CA . ALA A 1 83 ? 15.060 -16.508 -39.527 1.00 79.81 83 ALA A CA 1
ATOM 686 C C . ALA A 1 83 ? 15.126 -15.913 -40.944 1.00 79.81 83 ALA A C 1
ATOM 688 O O . ALA A 1 83 ? 15.822 -16.462 -41.798 1.00 79.81 83 ALA A O 1
ATOM 689 N N . ARG A 1 84 ? 14.421 -14.803 -41.205 1.00 77.88 84 ARG A N 1
ATOM 690 C CA . ARG A 1 84 ? 14.505 -14.086 -42.486 1.00 77.88 84 ARG A CA 1
ATOM 691 C C . ARG A 1 84 ? 15.871 -13.426 -42.658 1.00 77.88 84 ARG A C 1
ATOM 693 O O . ARG A 1 84 ? 16.494 -13.635 -43.689 1.00 77.88 84 ARG A O 1
ATOM 700 N N . HIS A 1 85 ? 16.354 -12.728 -41.633 1.00 70.62 85 HIS A N 1
ATOM 701 C CA . HIS A 1 85 ? 17.642 -12.040 -41.694 1.00 70.62 85 HIS A CA 1
ATOM 702 C C . HIS A 1 85 ? 18.805 -13.012 -41.930 1.00 70.62 85 HIS A C 1
ATOM 704 O O . HIS A 1 85 ? 19.668 -12.754 -42.757 1.00 70.62 85 HIS A O 1
ATOM 710 N N . ARG A 1 86 ? 18.764 -14.191 -41.294 1.00 67.88 86 ARG A N 1
ATOM 711 C CA . ARG A 1 86 ? 19.754 -15.251 -41.530 1.00 67.88 86 ARG A CA 1
ATOM 712 C C . ARG A 1 86 ? 19.769 -15.738 -42.984 1.00 67.88 86 ARG A C 1
ATOM 714 O O . ARG A 1 86 ? 20.830 -15.991 -43.537 1.00 67.88 86 ARG A O 1
ATOM 721 N N . ARG A 1 87 ? 18.595 -15.852 -43.616 1.00 65.44 87 ARG A N 1
ATOM 722 C CA . ARG A 1 87 ? 18.491 -16.246 -45.031 1.00 65.44 87 ARG A CA 1
ATOM 723 C C . ARG A 1 87 ? 18.984 -15.154 -45.978 1.00 65.44 87 ARG A C 1
ATOM 725 O O . ARG A 1 87 ? 19.525 -15.488 -47.022 1.00 65.44 87 ARG A O 1
ATOM 732 N N . GLU A 1 88 ? 18.797 -13.884 -45.628 1.00 62.50 88 GLU A N 1
ATOM 733 C CA . GLU A 1 88 ? 19.348 -12.750 -46.382 1.00 62.50 88 GLU A CA 1
ATOM 734 C C . GLU A 1 88 ? 20.879 -12.719 -46.286 1.00 62.50 88 GLU A C 1
ATOM 736 O O . GLU A 1 88 ? 21.532 -12.643 -47.320 1.00 62.50 88 GLU A O 1
ATOM 741 N N . THR A 1 89 ? 21.465 -12.918 -45.100 1.00 60.00 89 THR A N 1
ATOM 742 C CA . THR A 1 89 ? 22.931 -13.000 -44.957 1.00 60.00 89 THR A CA 1
ATOM 743 C C . THR A 1 89 ? 23.541 -14.205 -45.675 1.00 60.00 89 THR A C 1
ATOM 745 O O . THR A 1 89 ? 24.614 -14.085 -46.260 1.00 60.00 89 THR A O 1
ATOM 748 N N . ASP A 1 90 ? 22.856 -15.355 -45.685 1.00 59.00 90 ASP A N 1
ATOM 749 C CA . ASP A 1 90 ? 23.311 -16.538 -46.430 1.00 59.00 90 ASP A CA 1
ATOM 750 C C . ASP A 1 90 ? 23.185 -16.329 -47.959 1.00 59.00 90 ASP A C 1
ATOM 752 O O . ASP A 1 90 ? 23.971 -16.881 -48.730 1.00 59.00 90 ASP A O 1
ATOM 756 N N . ALA A 1 91 ? 22.226 -15.511 -48.416 1.00 57.59 91 ALA A N 1
ATOM 757 C CA . ALA A 1 91 ? 22.067 -15.144 -49.826 1.00 57.59 91 ALA A CA 1
ATOM 758 C C . ALA A 1 91 ? 23.055 -14.049 -50.282 1.00 57.59 91 ALA A C 1
ATOM 760 O O . ALA A 1 91 ? 23.468 -14.046 -51.441 1.00 57.59 91 ALA A O 1
ATOM 761 N N . GLU A 1 92 ? 23.477 -13.153 -49.386 1.00 54.28 92 GLU A N 1
ATOM 762 C CA . GLU A 1 92 ? 24.476 -12.104 -49.650 1.00 54.28 92 GLU A CA 1
ATOM 763 C C . GLU A 1 92 ? 25.929 -12.618 -49.653 1.00 54.28 92 GLU A C 1
ATOM 765 O O . GLU A 1 92 ? 26.833 -11.903 -50.085 1.00 54.28 92 GLU A O 1
ATOM 770 N N . GLN A 1 93 ? 26.185 -13.871 -49.252 1.00 52.94 93 GLN A N 1
ATOM 771 C CA . GLN A 1 93 ? 27.536 -14.450 -49.276 1.00 52.94 93 GLN A CA 1
ATOM 772 C C . GLN A 1 93 ? 28.045 -14.791 -50.698 1.00 52.94 93 GLN A C 1
ATOM 774 O O . GLN A 1 93 ? 29.205 -15.166 -50.870 1.00 52.94 93 GLN A O 1
ATOM 779 N N . PHE A 1 94 ? 27.227 -14.596 -51.739 1.00 51.34 94 PHE A N 1
ATOM 780 C CA . PHE A 1 94 ? 27.660 -14.602 -53.142 1.00 51.34 94 PHE A CA 1
ATOM 781 C C . PHE A 1 94 ? 27.600 -13.195 -53.748 1.00 51.34 94 PHE A C 1
ATOM 783 O O . PHE A 1 94 ? 26.836 -12.928 -54.674 1.00 51.34 94 PHE A O 1
ATOM 790 N N . ILE A 1 95 ? 28.434 -12.284 -53.248 1.00 49.44 95 ILE A N 1
ATOM 791 C CA . ILE A 1 95 ? 28.694 -10.991 -53.892 1.00 49.44 95 ILE A CA 1
ATOM 792 C C . I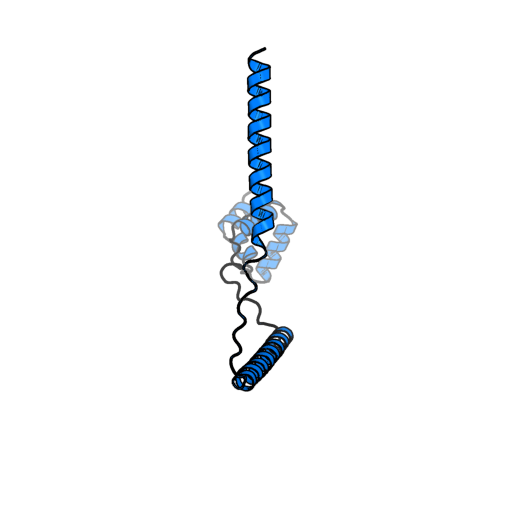LE A 1 95 ? 30.213 -10.875 -54.098 1.00 49.44 95 ILE A C 1
ATOM 794 O O . ILE A 1 95 ? 30.958 -10.955 -53.119 1.00 49.44 95 ILE A O 1
ATOM 798 N N . PRO A 1 96 ? 30.719 -10.711 -55.339 1.00 51.66 96 PRO A N 1
ATOM 799 C CA . PRO A 1 96 ? 32.134 -10.435 -55.553 1.00 51.66 96 PRO A CA 1
ATOM 800 C C . PRO A 1 96 ? 32.484 -9.098 -54.892 1.00 51.66 96 PRO A C 1
ATOM 802 O O . PRO A 1 96 ? 31.861 -8.072 -55.167 1.00 51.66 96 PRO A O 1
ATOM 805 N N . VAL A 1 97 ? 33.473 -9.136 -53.999 1.00 47.25 97 VAL A N 1
ATOM 806 C CA . VAL A 1 97 ? 33.985 -7.983 -53.253 1.00 47.25 97 VAL A CA 1
ATOM 807 C C . VAL A 1 97 ? 34.373 -6.876 -54.234 1.00 47.25 97 VAL A C 1
ATOM 809 O O . VAL A 1 97 ? 35.326 -7.023 -54.996 1.00 47.25 97 VAL A O 1
ATOM 812 N N . ASN A 1 98 ? 33.636 -5.765 -54.215 1.00 49.84 98 ASN A N 1
ATOM 813 C CA . ASN A 1 98 ? 34.034 -4.522 -54.866 1.00 49.84 98 ASN A CA 1
ATOM 814 C C . ASN A 1 98 ? 34.340 -3.495 -53.769 1.00 49.84 98 ASN A C 1
ATOM 816 O O . ASN A 1 98 ? 33.449 -3.060 -53.037 1.00 49.84 98 ASN A O 1
ATOM 820 N N . GLU A 1 99 ? 35.619 -3.158 -53.625 1.00 56.34 99 GLU A N 1
ATOM 821 C CA . GLU A 1 99 ? 36.136 -2.177 -52.675 1.00 56.34 99 GLU A CA 1
ATOM 822 C C . GLU A 1 99 ? 35.589 -0.780 -52.987 1.00 56.34 99 GLU A C 1
ATOM 824 O O . GLU A 1 99 ? 36.029 -0.124 -53.928 1.00 56.34 99 GLU A O 1
ATOM 829 N N . ARG A 1 100 ? 34.665 -0.276 -52.166 1.00 49.88 100 ARG A N 1
ATOM 830 C CA . ARG A 1 100 ? 34.403 1.168 -52.049 1.00 49.88 100 ARG A CA 1
ATOM 831 C C . ARG A 1 100 ? 33.999 1.538 -50.624 1.00 49.88 100 ARG A C 1
ATOM 833 O O . ARG A 1 100 ? 32.887 1.982 -50.359 1.00 49.88 100 ARG A O 1
ATOM 840 N N . SER A 1 101 ? 34.937 1.396 -49.691 1.00 55.16 101 SER A N 1
ATOM 841 C CA . SER A 1 101 ? 34.871 2.072 -48.394 1.00 55.16 101 SER A CA 1
ATOM 842 C C . SER A 1 101 ? 35.511 3.460 -48.507 1.00 55.16 101 SER A C 1
ATOM 844 O O . SER A 1 101 ? 36.708 3.630 -48.296 1.00 55.16 101 SER A O 1
ATOM 846 N N . SER A 1 102 ? 34.725 4.471 -48.863 1.00 49.47 102 SER A N 1
ATOM 847 C CA . SER A 1 102 ? 35.112 5.874 -48.670 1.00 49.47 102 SER A CA 1
ATOM 848 C C . SER A 1 102 ? 33.855 6.715 -48.512 1.00 49.47 102 SER A C 1
ATOM 850 O O . SER A 1 102 ? 33.327 7.262 -49.477 1.00 49.47 102 SER A O 1
ATOM 852 N N . LYS A 1 103 ? 33.297 6.730 -47.298 1.00 48.91 103 LYS A N 1
ATOM 853 C CA . LYS A 1 103 ? 32.146 7.588 -46.986 1.00 48.91 103 LYS A CA 1
ATOM 854 C C . LYS A 1 103 ? 32.064 8.015 -45.517 1.00 48.91 103 LYS A C 1
ATOM 856 O O . LYS A 1 103 ? 30.976 8.157 -44.981 1.00 48.91 103 LYS A O 1
ATOM 861 N N . TYR A 1 104 ? 33.221 8.219 -44.881 1.00 50.03 104 TYR A N 1
ATOM 862 C CA . TYR A 1 104 ? 33.314 8.730 -43.504 1.00 50.03 104 TYR A CA 1
ATOM 863 C C . TYR A 1 104 ? 34.326 9.882 -43.327 1.00 50.03 104 TYR A C 1
ATOM 865 O O . TYR A 1 104 ? 34.626 10.248 -42.202 1.00 50.03 104 TYR A O 1
ATOM 873 N N . ILE A 1 105 ? 34.860 10.477 -44.407 1.00 53.62 105 ILE A N 1
ATOM 874 C CA . ILE A 1 105 ? 35.892 11.543 -44.318 1.00 53.62 105 ILE A CA 1
ATOM 875 C C . ILE A 1 105 ? 35.336 12.943 -44.675 1.00 53.62 105 ILE A C 1
ATOM 877 O O . ILE A 1 105 ? 36.026 13.951 -44.531 1.00 53.62 105 ILE A O 1
ATOM 881 N N . GLU A 1 106 ? 34.084 13.063 -45.126 1.00 56.59 106 GLU A N 1
ATOM 882 C CA . GLU A 1 106 ? 33.578 14.341 -45.662 1.00 56.59 106 GLU A CA 1
ATOM 883 C C . GLU A 1 106 ? 32.848 15.251 -44.661 1.00 56.59 106 GLU A C 1
ATOM 885 O O . GLU A 1 106 ? 32.689 16.434 -44.960 1.00 56.59 106 GLU A O 1
ATOM 890 N N . GLU A 1 107 ? 32.480 14.783 -43.464 1.00 57.56 107 GLU A N 1
ATOM 891 C CA . GLU A 1 107 ? 31.638 15.575 -42.543 1.00 57.56 107 GLU A CA 1
ATOM 892 C C . GLU A 1 107 ? 32.414 16.444 -41.528 1.00 57.56 107 GLU A C 1
ATOM 894 O O . GLU A 1 107 ? 31.870 17.423 -41.018 1.00 57.56 107 GLU A O 1
ATOM 899 N N . ASP A 1 108 ? 33.712 16.206 -41.306 1.00 59.41 108 ASP A N 1
ATOM 900 C CA . ASP A 1 108 ? 34.473 16.922 -40.261 1.00 59.41 108 ASP A CA 1
ATOM 901 C C . ASP A 1 108 ? 34.926 18.339 -40.645 1.00 59.41 108 ASP A C 1
ATOM 903 O O . ASP A 1 108 ? 35.301 19.147 -39.789 1.00 59.41 108 ASP A O 1
ATOM 907 N N . LYS A 1 109 ? 34.874 18.700 -41.932 1.00 65.94 109 LYS A N 1
ATOM 908 C CA . LYS A 1 109 ? 35.386 20.000 -42.398 1.00 65.94 109 LYS A CA 1
ATOM 909 C C . LYS A 1 109 ? 34.579 21.174 -41.833 1.00 65.94 109 LYS A C 1
ATOM 911 O O . LYS A 1 109 ? 35.157 22.218 -41.542 1.00 65.94 109 LYS A O 1
ATOM 916 N N . GLY A 1 110 ? 33.267 21.009 -41.644 1.00 70.31 110 GLY A N 1
ATOM 917 C CA . GLY A 1 110 ? 32.394 22.068 -41.125 1.00 70.31 110 GLY A CA 1
ATOM 918 C C . GLY A 1 110 ? 32.641 22.389 -39.648 1.00 70.31 110 GLY A C 1
ATOM 919 O O . GLY A 1 110 ? 32.672 23.558 -39.265 1.00 70.31 110 GLY A O 1
ATOM 920 N N . ILE A 1 111 ? 32.886 21.360 -38.833 1.00 76.38 111 ILE A N 1
ATOM 921 C CA . ILE A 1 111 ? 33.114 21.501 -37.387 1.00 76.38 111 ILE A CA 1
ATOM 922 C C . ILE A 1 111 ? 34.444 22.219 -37.124 1.00 76.38 111 ILE A C 1
ATOM 924 O O . ILE A 1 111 ? 34.515 23.114 -36.281 1.00 76.38 111 ILE A O 1
ATOM 928 N N . ILE A 1 112 ? 35.482 21.893 -37.902 1.00 80.25 112 ILE A N 1
ATOM 929 C CA . ILE A 1 112 ? 36.805 22.523 -37.789 1.00 80.25 112 ILE A CA 1
ATOM 930 C C . ILE A 1 112 ? 36.732 24.026 -38.103 1.00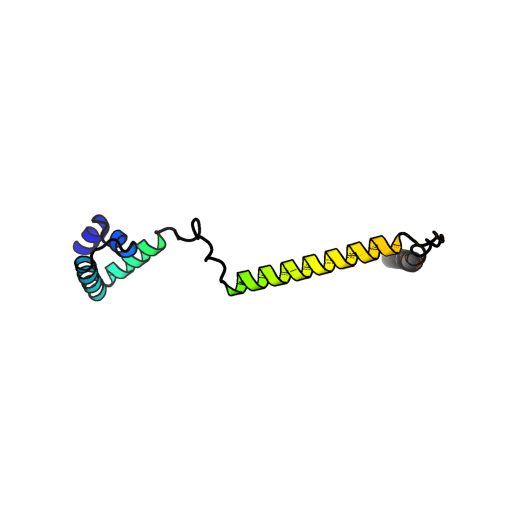 80.25 112 ILE A C 1
ATOM 932 O O . ILE A 1 112 ? 37.287 24.838 -37.362 1.00 80.25 112 ILE A O 1
ATOM 936 N N . TRP A 1 113 ? 36.008 24.424 -39.155 1.00 84.31 113 TRP A N 1
ATOM 937 C CA . TRP A 1 113 ? 35.833 25.843 -39.493 1.00 84.31 113 TRP A CA 1
ATOM 938 C C . TRP A 1 113 ? 35.078 26.622 -38.411 1.00 84.31 113 TRP A C 1
ATOM 940 O O . TRP A 1 113 ? 35.453 27.752 -38.094 1.00 84.31 113 TRP A O 1
ATOM 950 N N . LEU A 1 114 ? 34.056 26.017 -37.800 1.00 86.38 114 LEU A N 1
ATOM 951 C CA . LEU A 1 114 ? 33.280 26.643 -36.728 1.00 86.38 114 LEU A CA 1
ATOM 952 C C . LEU A 1 114 ? 34.138 26.870 -35.471 1.00 86.38 114 LEU A C 1
ATOM 954 O O . LEU A 1 114 ? 34.093 27.950 -34.879 1.00 86.38 114 LEU A O 1
ATOM 958 N N . ALA A 1 115 ? 34.996 25.906 -35.122 1.00 86.75 115 ALA A N 1
ATOM 959 C CA . ALA A 1 115 ? 35.938 26.041 -34.012 1.00 86.75 115 ALA A CA 1
ATOM 960 C C . ALA A 1 115 ? 36.942 27.191 -34.227 1.00 86.75 115 ALA A C 1
ATOM 962 O O . ALA A 1 115 ? 37.187 27.975 -33.308 1.00 86.75 115 ALA A O 1
ATOM 963 N N . ILE A 1 116 ? 37.477 27.343 -35.445 1.00 90.62 116 ILE A N 1
ATOM 964 C CA . ILE A 1 116 ? 38.408 28.432 -35.787 1.00 90.62 116 ILE A CA 1
ATOM 965 C C . ILE A 1 116 ? 37.730 29.800 -35.632 1.00 90.62 116 ILE A C 1
ATOM 967 O O . ILE A 1 116 ? 38.311 30.711 -35.038 1.00 90.62 116 ILE A O 1
ATOM 971 N N . ILE A 1 117 ? 36.488 29.944 -36.108 1.00 91.75 117 ILE A N 1
ATOM 972 C CA . ILE A 1 117 ? 35.733 31.200 -35.991 1.00 91.75 117 ILE A CA 1
ATOM 973 C C . ILE A 1 117 ? 35.519 31.574 -34.517 1.00 91.75 117 ILE A C 1
ATOM 975 O O . ILE A 1 117 ? 35.758 32.722 -34.140 1.00 91.75 117 ILE A O 1
ATOM 979 N N . CYS A 1 118 ? 35.135 30.618 -33.664 1.00 89.75 118 CYS A N 1
ATOM 980 C CA . CYS A 1 118 ? 34.942 30.870 -32.233 1.00 89.75 118 CYS A CA 1
ATOM 981 C C . CYS A 1 118 ? 36.206 31.412 -31.547 1.00 89.75 118 CYS A C 1
ATOM 983 O O . CYS A 1 118 ? 36.118 32.360 -30.764 1.00 89.75 118 CYS A O 1
ATOM 985 N N . VAL A 1 119 ? 37.381 30.858 -31.860 1.00 93.12 119 VAL A N 1
ATOM 986 C CA . VAL A 1 119 ? 38.654 31.308 -31.271 1.00 93.12 119 VAL A CA 1
ATOM 987 C C . VAL A 1 119 ? 38.995 32.736 -31.704 1.00 93.12 119 VAL A C 1
ATOM 989 O O . VAL A 1 119 ? 39.396 33.551 -30.872 1.00 93.12 119 VAL A O 1
ATOM 992 N N . VAL A 1 120 ? 38.786 33.078 -32.979 1.00 92.88 120 VAL A N 1
ATOM 993 C CA . VAL A 1 120 ? 39.038 34.438 -33.490 1.00 92.88 120 VAL A CA 1
ATOM 994 C C . VAL A 1 120 ? 38.130 35.465 -32.808 1.00 92.88 120 VAL A C 1
ATOM 996 O O . VAL A 1 120 ? 38.605 36.524 -32.397 1.00 92.88 120 VAL A O 1
ATOM 999 N N . VAL A 1 121 ? 36.845 35.145 -32.623 1.00 92.88 121 VAL A N 1
ATOM 1000 C CA . VAL A 1 121 ? 35.894 36.027 -31.924 1.00 92.88 121 VAL A CA 1
ATOM 1001 C C . VAL A 1 121 ? 36.314 36.255 -30.470 1.00 92.88 121 VAL A C 1
ATOM 1003 O O . VAL A 1 121 ? 36.288 37.394 -30.002 1.00 92.88 121 VAL A O 1
ATOM 1006 N N . MET A 1 122 ? 36.758 35.209 -29.764 1.00 91.06 122 MET A N 1
ATOM 1007 C CA . MET A 1 122 ? 37.245 35.352 -28.388 1.00 91.06 122 MET A CA 1
ATOM 1008 C C . MET A 1 122 ? 38.488 36.244 -28.293 1.00 91.06 122 MET A C 1
ATOM 1010 O O . MET A 1 122 ? 38.561 37.088 -27.400 1.00 91.06 122 MET A O 1
ATOM 1014 N N . LEU A 1 123 ? 39.442 36.108 -29.220 1.00 91.12 123 LEU A N 1
ATOM 1015 C CA . LEU A 1 123 ? 40.658 36.929 -29.232 1.00 91.12 123 LEU A CA 1
ATOM 1016 C C . LEU A 1 123 ? 40.364 38.405 -29.529 1.00 91.12 123 LEU A C 1
ATOM 1018 O O . LEU A 1 123 ? 40.925 39.283 -28.873 1.00 91.12 123 LEU A O 1
ATOM 1022 N N . LEU A 1 124 ? 39.459 38.688 -30.471 1.00 90.06 124 LEU A N 1
ATOM 1023 C CA . LEU A 1 124 ? 39.034 40.058 -30.773 1.00 90.06 124 LEU A CA 1
ATOM 1024 C C . LEU A 1 124 ? 38.288 40.694 -29.593 1.00 90.06 124 LEU A C 1
ATOM 1026 O O . LEU A 1 124 ? 38.558 41.845 -29.251 1.00 90.06 124 LEU A O 1
ATOM 1030 N N . GLY A 1 125 ? 37.399 39.941 -28.937 1.00 86.81 125 GLY A N 1
ATOM 1031 C CA . GLY A 1 125 ? 36.697 40.400 -27.737 1.00 86.81 125 GLY A CA 1
ATOM 1032 C C . GLY A 1 125 ? 37.657 40.711 -26.586 1.00 86.81 125 GLY A C 1
ATOM 1033 O O . GLY A 1 125 ? 37.596 41.795 -26.009 1.00 86.81 125 GLY A O 1
ATOM 1034 N N . ALA A 1 126 ? 38.597 39.807 -26.298 1.00 86.69 126 ALA A N 1
ATOM 1035 C CA . ALA A 1 126 ? 39.619 40.029 -25.275 1.00 86.69 126 ALA A CA 1
ATOM 1036 C C . ALA A 1 126 ? 40.501 41.249 -25.596 1.00 86.69 126 ALA A C 1
ATOM 1038 O O . ALA A 1 126 ? 40.772 42.065 -24.715 1.00 86.69 126 ALA A O 1
ATOM 1039 N N . GLY A 1 127 ? 40.898 41.417 -26.863 1.00 85.25 127 GLY A N 1
ATOM 1040 C CA . GLY A 1 127 ? 41.666 42.575 -27.321 1.00 85.25 127 GLY A CA 1
ATOM 1041 C C . GLY A 1 127 ? 40.920 43.901 -27.140 1.00 85.25 127 GLY A C 1
ATOM 1042 O O . GLY A 1 127 ? 41.507 44.869 -26.660 1.00 85.25 127 GLY A O 1
ATOM 1043 N N . ALA A 1 128 ? 39.621 43.938 -27.451 1.00 85.75 128 ALA A N 1
ATOM 1044 C CA . ALA A 1 128 ? 38.785 45.122 -27.258 1.00 85.75 128 ALA A CA 1
ATOM 1045 C C . ALA A 1 128 ? 38.626 45.490 -25.773 1.00 85.75 128 ALA A C 1
ATOM 1047 O O . ALA A 1 128 ? 38.718 46.665 -25.420 1.00 85.75 128 ALA A O 1
ATOM 1048 N N . VAL A 1 129 ? 38.455 44.495 -24.894 1.00 88.19 129 VAL A N 1
ATOM 1049 C CA . VAL A 1 129 ? 38.376 44.706 -23.437 1.00 88.19 129 VAL A CA 1
ATOM 1050 C C . VAL A 1 129 ? 39.691 45.262 -22.888 1.00 88.19 129 VAL A C 1
ATOM 1052 O O . VAL A 1 129 ? 39.678 46.216 -22.113 1.00 88.19 129 VAL A O 1
ATOM 1055 N N . ILE A 1 130 ? 40.833 44.715 -23.316 1.00 85.69 130 ILE A N 1
ATOM 1056 C CA . ILE A 1 130 ? 42.155 45.212 -22.903 1.00 85.69 130 ILE A CA 1
ATOM 1057 C C . ILE A 1 130 ? 42.390 46.644 -23.402 1.00 85.69 130 ILE A C 1
ATOM 1059 O O . ILE A 1 130 ? 42.923 47.467 -22.660 1.00 85.69 130 ILE A O 1
ATOM 1063 N N . TRP A 1 131 ? 41.994 46.958 -24.640 1.00 87.19 131 TRP A N 1
ATOM 1064 C CA . TRP A 1 131 ? 42.114 48.310 -25.187 1.00 87.19 131 TRP A CA 1
ATOM 1065 C C . TRP A 1 131 ? 41.256 49.316 -24.409 1.00 87.19 131 TRP A C 1
ATOM 1067 O O . TRP A 1 131 ? 41.758 50.373 -24.037 1.00 87.19 131 TRP A O 1
ATOM 1077 N N . PHE A 1 132 ? 40.012 48.953 -24.081 1.00 84.00 132 PHE A N 1
ATOM 1078 C CA . PHE A 1 132 ? 39.104 49.794 -23.297 1.00 84.00 132 PHE A CA 1
ATOM 1079 C C . PHE A 1 132 ? 39.609 50.049 -21.869 1.00 84.00 132 PHE A C 1
ATOM 1081 O O . PHE A 1 132 ? 39.479 51.156 -21.369 1.00 84.00 132 PHE A O 1
ATOM 1088 N N . LEU A 1 133 ? 40.231 49.059 -21.221 1.00 76.69 133 LEU A N 1
ATOM 1089 C CA . LEU A 1 133 ? 40.825 49.219 -19.884 1.00 76.69 133 LEU A CA 1
ATOM 1090 C C . LEU A 1 133 ? 42.107 50.068 -19.870 1.00 76.69 133 LEU A C 1
ATOM 1092 O O . LEU A 1 133 ? 42.565 50.465 -18.800 1.00 76.69 133 LEU A O 1
ATOM 1096 N N . ARG A 1 134 ? 42.729 50.290 -21.033 1.00 76.56 134 ARG A N 1
ATOM 1097 C CA . ARG A 1 134 ? 43.964 51.073 -21.170 1.00 76.56 134 ARG A CA 1
ATOM 1098 C C . ARG A 1 134 ? 43.700 52.558 -21.459 1.00 76.56 134 ARG A C 1
ATOM 1100 O O . ARG A 1 134 ? 44.640 53.347 -21.355 1.00 76.56 134 ARG A O 1
ATOM 1107 N N . GLN A 1 135 ? 42.479 52.915 -21.848 1.00 65.12 135 GLN A N 1
ATOM 1108 C CA . GLN A 1 135 ? 42.063 54.284 -22.156 1.00 65.12 135 GLN A CA 1
ATOM 1109 C C . GLN A 1 135 ? 41.431 54.963 -20.942 1.00 65.12 135 GLN A C 1
ATOM 1111 O O . GLN A 1 135 ? 41.673 56.181 -20.793 1.00 65.12 135 GLN A O 1
#

Sequence (135 aa):
MDRLQHYINSGVIEQYVLGLLNDNQKQEFEELLLRSPGFREEVLMAQLLLPPGATEWEIPPPISFEELNYKNETNELIRRRNARHRRETDAEQFIPVNERSSKYIEEDKGIIWLAIICVVVMLLGAGAVIWFLRQ

Radius of gyration: 38.88 Å; chains: 1; bounding box: 64×71×88 Å